Protein AF-A0A1B7NK51-F1 (afdb_monomer_lite)

Foldseek 3Di:
DDDDDDDDDDDDDDDDDDDDDDDDDDDDDDDDDDDDDDDDDDDDDDDDDDDDDDDDDDDDDDDDDDDDPDCVVVVVVVVVVVVVVVVVVVVVVVVVVVVVVVVVVVVVVVVVVVVVVVVVVVVVVVVVVVVVVVVVVVVVCVVVPNDPDPVNVVVVVVVVVVVVVVVVVVPDPDDDDDDDD

InterPro domains:
  IPR004827 Basic-leucine zipper domain [PF07716] (81-132)
  IPR004827 Basic-leucine zipper domain [PS00036] (86-100)
  IPR004827 Basic-leucine zipper domain [PS50217] (80-143)
  IPR004827 Basic-leucine zipper domain [SM00338] (82-142)
  IPR046347 Basic-leucine zipper domain superfamily [SSF57959] (89-141)

Sequence (181 aa):
MQAPVYPLPRQQQGRPNHNGSPLAAAAGLERLVSPQPVSAVPQSSSSPSPTTPSVSNQGSKRKQDAMSPGNQSIDEAARLAQEEDKRRRNTAASARFRIKKKEREKNMERTVRDVTAKNAALEARINQLEMENRWLKNLITEKNGGAIADGDIAGMFDKYRATTEASQQLKLPNVVPPRAT

Structure (mmCIF, N/CA/C/O backbone):
data_AF-A0A1B7NK51-F1
#
_entry.id   AF-A0A1B7NK51-F1
#
loop_
_atom_site.group_PDB
_atom_site.id
_atom_site.type_symbol
_atom_site.label_atom_id
_atom_site.label_alt_id
_atom_site.label_comp_id
_atom_site.label_asym_id
_atom_site.label_entity_id
_atom_site.label_seq_id
_atom_site.pdbx_PDB_ins_code
_atom_site.Cartn_x
_atom_site.Cartn_y
_atom_site.Cartn_z
_atom_site.occupancy
_atom_site.B_iso_or_equiv
_atom_site.auth_seq_id
_atom_site.auth_comp_id
_atom_site.auth_asym_id
_atom_site.auth_atom_id
_atom_site.pdbx_PDB_model_num
ATOM 1 N N . MET A 1 1 ? 23.938 23.403 29.506 1.00 48.50 1 MET A N 1
ATOM 2 C CA . MET A 1 1 ? 23.575 22.656 28.282 1.00 48.50 1 MET A CA 1
ATOM 3 C C . MET A 1 1 ? 24.781 21.806 27.908 1.00 48.50 1 MET A C 1
ATOM 5 O O . MET A 1 1 ? 25.754 22.352 27.410 1.00 48.50 1 MET A O 1
ATOM 9 N N . GLN A 1 2 ? 24.790 20.528 28.288 1.00 43.81 2 GLN A N 1
ATOM 10 C CA . GLN A 1 2 ? 25.937 19.625 28.128 1.00 43.81 2 GLN A CA 1
ATOM 11 C C . GLN A 1 2 ? 25.572 18.597 27.048 1.00 43.81 2 GLN A C 1
ATOM 13 O O . GLN A 1 2 ? 24.524 17.963 27.147 1.00 43.81 2 GLN A O 1
ATOM 18 N N . ALA A 1 3 ? 26.369 18.511 25.982 1.00 55.25 3 ALA A N 1
ATOM 19 C CA . ALA A 1 3 ? 26.111 17.624 24.848 1.00 55.25 3 ALA A CA 1
ATOM 20 C C . ALA A 1 3 ? 26.559 16.181 25.162 1.00 55.25 3 ALA A C 1
ATOM 22 O O . ALA A 1 3 ? 27.585 16.007 25.824 1.00 55.25 3 ALA A O 1
ATOM 23 N N . PRO A 1 4 ? 25.839 15.146 24.691 1.00 62.06 4 PRO A N 1
ATOM 24 C CA . PRO A 1 4 ? 26.226 13.764 24.935 1.00 62.06 4 PRO A CA 1
ATOM 25 C C . PRO A 1 4 ? 27.416 13.362 24.052 1.00 62.06 4 PRO A C 1
ATOM 27 O O . PRO A 1 4 ? 27.390 13.503 22.829 1.00 62.06 4 PRO A O 1
ATOM 30 N N . VAL A 1 5 ? 28.458 12.839 24.697 1.00 71.12 5 VAL A N 1
ATOM 31 C CA . VAL A 1 5 ? 29.631 12.229 24.061 1.00 71.12 5 VAL A CA 1
ATOM 32 C C . VAL A 1 5 ? 29.278 10.791 23.679 1.00 71.12 5 VAL A C 1
ATOM 34 O O . VAL A 1 5 ? 28.967 9.981 24.550 1.00 71.12 5 VAL A O 1
ATOM 37 N N . TYR A 1 6 ? 29.332 10.464 22.388 1.00 69.56 6 TYR A N 1
ATOM 38 C CA . TYR A 1 6 ? 29.174 9.088 21.908 1.00 69.56 6 TYR A CA 1
ATOM 39 C C . TYR A 1 6 ? 30.538 8.387 21.801 1.00 69.56 6 TYR A C 1
ATOM 41 O O . TYR A 1 6 ? 31.480 8.976 21.264 1.00 69.56 6 TYR A O 1
ATOM 49 N N . PRO A 1 7 ? 30.669 7.133 22.272 1.00 77.12 7 PRO A N 1
ATOM 50 C CA . PRO A 1 7 ? 31.911 6.384 22.154 1.00 77.12 7 PRO A CA 1
ATOM 51 C C . PRO A 1 7 ? 32.084 5.829 20.732 1.00 77.12 7 PRO A C 1
ATOM 53 O O . PRO A 1 7 ? 31.156 5.283 20.135 1.00 77.12 7 PRO A O 1
ATOM 56 N N . LEU A 1 8 ? 33.298 5.960 20.193 1.00 68.81 8 LEU A N 1
ATOM 57 C CA . LEU A 1 8 ? 33.696 5.412 18.894 1.00 68.81 8 LEU A CA 1
ATOM 58 C C . LEU A 1 8 ? 33.830 3.876 18.958 1.00 68.81 8 LEU A C 1
ATOM 60 O O . LEU A 1 8 ? 34.379 3.354 19.933 1.00 68.81 8 LEU A O 1
ATOM 64 N N . PRO A 1 9 ? 33.403 3.130 17.921 1.00 60.12 9 PRO A N 1
ATOM 65 C CA . PRO A 1 9 ? 33.581 1.687 17.880 1.00 60.12 9 PRO A CA 1
ATOM 66 C C . PRO A 1 9 ? 35.052 1.317 17.639 1.00 60.12 9 PRO A C 1
ATOM 68 O O . PRO A 1 9 ? 35.716 1.797 16.720 1.00 60.12 9 PRO A O 1
ATOM 71 N N . ARG A 1 10 ? 35.550 0.425 18.496 1.00 64.50 10 ARG A N 1
ATOM 72 C CA . ARG A 1 10 ? 36.899 -0.152 18.479 1.00 64.50 10 ARG A CA 1
ATOM 73 C C . ARG A 1 10 ? 37.073 -1.033 17.230 1.00 64.50 10 ARG A C 1
ATOM 75 O O . ARG A 1 10 ? 36.352 -2.018 17.080 1.00 64.50 10 ARG A O 1
ATOM 82 N N . GLN A 1 11 ? 38.034 -0.722 16.356 1.00 57.25 11 GLN A N 1
ATOM 83 C CA . GLN A 1 11 ? 38.420 -1.630 15.267 1.00 57.25 11 GLN A CA 1
ATOM 84 C C . GLN A 1 11 ? 39.065 -2.900 15.846 1.00 57.25 11 GLN A C 1
ATOM 86 O O . GLN A 1 11 ? 40.052 -2.827 16.580 1.00 57.25 11 GLN A O 1
ATOM 91 N N . GLN A 1 12 ? 38.503 -4.066 15.521 1.00 55.91 12 GLN A N 1
ATOM 92 C CA . GLN A 1 12 ? 39.122 -5.366 15.785 1.00 55.91 12 GLN A CA 1
ATOM 93 C C . GLN A 1 12 ? 40.265 -5.606 14.792 1.00 55.91 12 GLN A C 1
ATOM 95 O O . GLN A 1 12 ? 40.071 -5.541 13.580 1.00 55.91 12 GLN A O 1
ATOM 100 N N . GLN A 1 13 ? 41.450 -5.898 15.327 1.00 56.81 13 GLN A N 1
ATOM 101 C CA . GLN A 1 13 ? 42.622 -6.340 14.574 1.00 56.81 13 GLN A CA 1
ATOM 102 C C . GLN A 1 13 ? 42.356 -7.702 13.911 1.00 56.81 13 GLN A C 1
ATOM 104 O O . GLN A 1 13 ? 41.782 -8.604 14.524 1.00 56.81 13 GLN A O 1
ATOM 109 N N . GLY A 1 14 ? 42.763 -7.824 12.646 1.00 45.97 14 GLY A N 1
ATOM 110 C CA . GLY A 1 14 ? 42.537 -8.996 11.802 1.00 45.97 14 GLY A CA 1
ATOM 111 C C . GLY A 1 14 ? 43.219 -10.268 12.313 1.00 45.97 14 GLY A C 1
ATOM 112 O O . GLY A 1 14 ? 44.342 -10.241 12.811 1.00 45.97 14 GLY A O 1
ATOM 113 N N . ARG A 1 15 ? 42.526 -11.401 12.158 1.00 41.78 15 ARG A N 1
ATOM 114 C CA . ARG A 1 15 ? 43.065 -12.752 12.375 1.00 41.78 15 ARG A CA 1
ATOM 115 C C . ARG A 1 15 ? 43.750 -13.275 11.100 1.00 41.78 15 ARG A C 1
ATOM 117 O O . ARG A 1 15 ? 43.293 -12.942 10.006 1.00 41.78 15 ARG A O 1
ATOM 124 N N . PRO A 1 16 ? 44.794 -14.118 11.207 1.00 54.44 16 PRO A N 1
ATOM 125 C CA . PRO A 1 16 ? 45.479 -14.676 10.047 1.00 54.44 16 PRO A CA 1
ATOM 126 C C . PRO A 1 16 ? 44.655 -15.784 9.373 1.00 54.44 16 PRO A C 1
ATOM 128 O O . PRO A 1 16 ? 44.129 -16.693 10.021 1.00 54.44 16 PRO A O 1
ATOM 131 N N . ASN A 1 17 ? 44.572 -15.685 8.047 1.00 52.72 17 ASN A N 1
ATOM 132 C CA . ASN A 1 17 ? 43.862 -16.582 7.143 1.00 52.72 17 ASN A CA 1
ATOM 133 C C . ASN A 1 17 ? 44.602 -17.926 7.020 1.00 52.72 17 ASN A C 1
ATOM 135 O O . ASN A 1 17 ? 45.741 -17.960 6.560 1.00 52.72 17 ASN A O 1
ATOM 139 N N . HIS A 1 18 ? 43.967 -19.025 7.419 1.00 54.03 18 HIS A N 1
ATOM 140 C CA . HIS A 1 18 ? 44.466 -20.385 7.219 1.00 54.03 18 HIS A CA 1
ATOM 141 C C . HIS A 1 18 ? 43.595 -21.041 6.153 1.00 54.03 18 HIS A C 1
ATOM 143 O O . HIS A 1 18 ? 42.439 -21.389 6.380 1.00 54.03 18 HIS A O 1
ATOM 149 N N . ASN A 1 19 ? 44.166 -21.135 4.956 1.00 49.09 19 ASN A N 1
ATOM 150 C CA . ASN A 1 19 ? 43.550 -21.748 3.795 1.00 49.09 19 ASN A CA 1
ATOM 151 C C . ASN A 1 19 ? 43.854 -23.254 3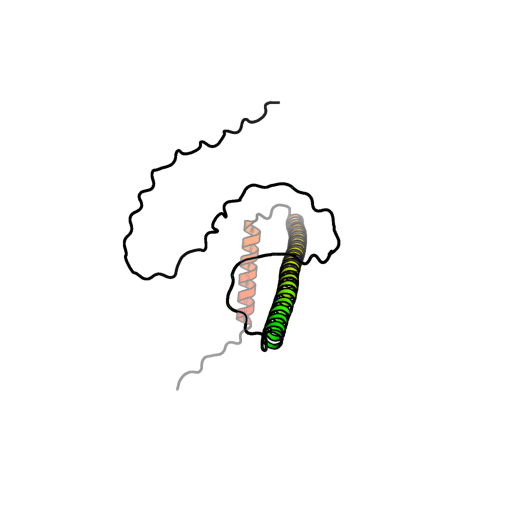.827 1.00 49.09 19 ASN A C 1
ATOM 153 O O . ASN A 1 19 ? 45.011 -23.650 3.702 1.00 49.09 19 ASN A O 1
ATOM 157 N N . GLY A 1 20 ? 42.828 -24.082 4.003 1.00 40.19 20 GLY A N 1
ATOM 158 C CA . GLY A 1 20 ? 42.933 -25.539 3.953 1.00 40.19 20 GLY A CA 1
ATOM 159 C C . GLY A 1 20 ? 41.552 -26.171 3.798 1.00 40.19 20 GLY A C 1
ATOM 160 O O . GLY A 1 20 ? 40.781 -26.220 4.747 1.00 40.19 20 GLY A O 1
ATOM 161 N N . SER A 1 21 ? 41.227 -26.622 2.586 1.00 43.44 21 SER A N 1
ATOM 162 C CA . SER A 1 21 ? 40.129 -27.575 2.331 1.00 43.44 21 SER A CA 1
ATOM 163 C C . SER A 1 21 ? 40.604 -28.993 2.710 1.00 43.44 21 SER A C 1
ATOM 165 O O . SER A 1 21 ? 41.817 -29.213 2.645 1.00 43.44 21 SER A O 1
ATOM 167 N N . PRO A 1 22 ? 39.730 -29.964 3.074 1.00 54.06 22 PRO A N 1
ATOM 168 C CA . PRO A 1 22 ? 38.911 -30.660 2.067 1.00 54.06 22 PRO A CA 1
ATOM 169 C C . PRO A 1 22 ? 37.528 -31.204 2.517 1.00 54.06 22 PRO A C 1
ATOM 171 O O . PRO A 1 22 ? 37.290 -31.536 3.670 1.00 54.06 22 PRO A O 1
ATOM 174 N N . LEU A 1 23 ? 36.641 -31.321 1.520 1.00 46.75 23 LEU A N 1
ATOM 175 C CA . LEU A 1 23 ? 35.696 -32.416 1.237 1.00 46.75 23 LEU A CA 1
ATOM 176 C C . LEU A 1 23 ? 34.926 -33.097 2.397 1.00 46.75 23 LEU A C 1
ATOM 178 O O . LEU A 1 23 ? 35.462 -33.963 3.080 1.00 46.75 23 LEU A O 1
ATOM 182 N N . ALA A 1 24 ? 33.608 -32.866 2.463 1.00 39.16 24 ALA A N 1
ATOM 183 C CA . ALA A 1 24 ? 32.631 -33.869 2.907 1.00 39.16 24 ALA A CA 1
ATOM 184 C C . ALA A 1 24 ? 31.228 -33.554 2.361 1.00 39.16 24 ALA A C 1
ATOM 186 O O . ALA A 1 24 ? 30.742 -32.427 2.437 1.00 39.16 24 ALA A O 1
ATOM 187 N N . ALA A 1 25 ? 30.600 -34.578 1.791 1.00 41.94 25 ALA A N 1
ATOM 188 C CA . ALA A 1 25 ? 29.228 -34.596 1.315 1.00 41.94 25 ALA A CA 1
ATOM 189 C C . ALA A 1 25 ? 28.247 -34.803 2.480 1.00 41.94 25 ALA A C 1
ATOM 191 O O . ALA A 1 25 ? 28.517 -35.649 3.325 1.00 41.94 25 ALA A O 1
ATOM 192 N N . ALA A 1 26 ? 27.108 -34.100 2.487 1.00 40.50 26 ALA A N 1
ATOM 193 C CA . ALA A 1 26 ? 25.813 -34.590 2.984 1.00 40.50 26 ALA A CA 1
ATOM 194 C C . ALA A 1 26 ? 24.710 -33.518 2.866 1.00 40.50 26 ALA A C 1
ATOM 196 O O . ALA A 1 26 ? 24.941 -32.333 3.076 1.00 40.50 26 ALA A O 1
ATOM 197 N N . ALA A 1 27 ? 23.521 -34.011 2.516 1.00 43.91 27 ALA A N 1
ATOM 198 C CA . ALA A 1 27 ? 22.162 -33.473 2.602 1.00 43.91 27 ALA A CA 1
ATOM 199 C C . ALA A 1 27 ? 21.884 -32.180 3.407 1.00 43.91 27 ALA A C 1
ATOM 201 O O . ALA A 1 27 ? 22.338 -32.020 4.535 1.00 43.91 27 ALA A O 1
ATOM 202 N N . GLY A 1 28 ? 20.966 -31.354 2.881 1.00 38.41 28 GLY A N 1
ATOM 203 C CA . GLY A 1 28 ? 20.204 -30.378 3.675 1.00 38.41 28 GLY A CA 1
ATOM 204 C C . GLY A 1 28 ? 19.841 -29.096 2.924 1.00 38.41 28 GLY A C 1
ATOM 205 O O . GLY A 1 28 ? 20.583 -28.120 2.965 1.00 38.41 28 GLY A O 1
ATOM 206 N N . LEU A 1 29 ? 18.684 -29.079 2.254 1.00 53.56 29 LEU A N 1
ATOM 207 C CA . LEU A 1 29 ? 18.049 -27.861 1.739 1.00 53.56 29 LEU A CA 1
ATOM 208 C C . LEU A 1 29 ? 17.402 -27.097 2.901 1.00 53.56 29 LEU A C 1
ATOM 210 O O . LEU A 1 29 ? 16.222 -27.278 3.134 1.00 53.56 29 LEU A O 1
ATOM 214 N N . GLU A 1 30 ? 18.157 -26.276 3.627 1.00 45.41 30 GLU A N 1
ATOM 215 C CA . GLU A 1 30 ? 17.620 -25.237 4.526 1.00 45.41 30 GLU A CA 1
ATOM 216 C C . GLU A 1 30 ? 18.748 -24.248 4.885 1.00 45.41 30 GLU A C 1
ATOM 218 O O . GLU A 1 30 ? 19.510 -24.497 5.820 1.00 45.41 30 GLU A O 1
ATOM 223 N N . ARG A 1 31 ? 18.885 -23.120 4.160 1.00 45.56 31 ARG A N 1
ATOM 224 C CA . ARG A 1 31 ? 19.351 -21.844 4.753 1.00 45.56 31 ARG A CA 1
ATOM 225 C C . ARG A 1 31 ? 19.307 -20.643 3.802 1.00 45.56 31 ARG A C 1
ATOM 227 O O . ARG A 1 31 ? 20.022 -20.581 2.809 1.00 45.56 31 ARG A O 1
ATOM 234 N N . LEU A 1 32 ? 18.496 -19.666 4.212 1.00 42.09 32 LEU A N 1
ATOM 235 C CA . LEU A 1 32 ? 18.704 -18.211 4.178 1.00 42.09 32 LEU A CA 1
ATOM 236 C C . LEU A 1 32 ? 19.746 -17.656 3.184 1.00 42.09 32 LEU A C 1
ATOM 238 O O . LEU A 1 32 ? 20.953 -17.681 3.428 1.00 42.09 32 LEU A O 1
ATOM 242 N N . VAL A 1 33 ? 19.241 -16.978 2.151 1.00 47.34 33 VAL A N 1
ATOM 243 C CA . VAL A 1 33 ? 19.973 -15.941 1.413 1.00 47.34 33 VAL A CA 1
ATOM 244 C C . VAL A 1 33 ? 20.262 -14.778 2.368 1.00 47.34 33 VAL A C 1
ATOM 246 O O . VAL A 1 33 ? 19.379 -13.991 2.700 1.00 47.34 33 VAL A O 1
ATOM 249 N N . SER A 1 34 ? 21.510 -14.686 2.822 1.00 49.47 34 SER A N 1
ATOM 250 C CA . SER A 1 34 ? 22.072 -13.485 3.444 1.00 49.47 34 SER A CA 1
ATOM 251 C C . SER A 1 34 ? 22.631 -12.571 2.341 1.00 49.47 34 SER A C 1
ATOM 253 O O . SER A 1 34 ? 23.314 -13.078 1.443 1.00 49.47 34 SER A O 1
ATOM 255 N N . PRO A 1 35 ? 22.356 -11.253 2.344 1.00 46.09 35 PRO A N 1
ATOM 256 C CA . PRO A 1 35 ? 22.878 -10.347 1.329 1.00 46.09 35 PRO A CA 1
ATOM 257 C C . PRO A 1 35 ? 24.390 -10.159 1.513 1.00 46.09 35 PRO A C 1
ATOM 259 O O . PRO A 1 35 ? 24.859 -9.680 2.543 1.00 46.09 35 PRO A O 1
ATOM 262 N N . GLN A 1 36 ? 25.159 -10.536 0.495 1.00 50.66 36 GLN A N 1
ATOM 263 C CA . GLN A 1 36 ? 26.588 -10.235 0.386 1.00 50.66 36 GLN A CA 1
ATOM 264 C C . GLN A 1 36 ? 26.794 -8.708 0.287 1.00 50.66 36 GLN A C 1
ATOM 266 O O . GLN A 1 36 ? 26.140 -8.075 -0.549 1.00 50.66 36 GLN A O 1
ATOM 271 N N . PRO A 1 37 ? 27.698 -8.090 1.072 1.00 49.69 37 PRO A N 1
ATOM 272 C CA . PRO A 1 37 ? 28.098 -6.708 0.845 1.00 49.69 37 PRO A CA 1
ATOM 273 C C . PRO A 1 37 ? 29.005 -6.641 -0.391 1.00 49.69 37 PRO A C 1
ATOM 275 O O . PRO A 1 37 ? 30.127 -7.142 -0.388 1.00 49.69 37 PRO A O 1
ATOM 278 N N . VAL A 1 38 ? 28.521 -6.015 -1.464 1.00 50.88 38 VAL A N 1
ATOM 279 C CA . VAL A 1 38 ? 29.365 -5.640 -2.604 1.00 50.88 38 VAL A CA 1
ATOM 280 C C . VAL A 1 38 ? 30.365 -4.576 -2.148 1.00 50.88 38 VAL A C 1
ATOM 282 O O . VAL A 1 38 ? 29.980 -3.499 -1.696 1.00 50.88 38 VAL A O 1
ATOM 285 N N . SER A 1 39 ? 31.662 -4.876 -2.231 1.00 49.00 39 SER A N 1
ATOM 286 C CA . SER A 1 39 ? 32.715 -3.887 -2.006 1.00 49.00 39 SER A CA 1
ATOM 287 C C . SER A 1 39 ? 32.608 -2.777 -3.054 1.00 49.00 39 SER A C 1
ATOM 289 O O . SER A 1 39 ? 32.712 -3.021 -4.255 1.00 49.00 39 SER A O 1
ATOM 291 N N . ALA A 1 40 ? 32.376 -1.555 -2.580 1.00 44.97 40 ALA A N 1
ATOM 292 C CA . ALA A 1 40 ? 32.376 -0.346 -3.385 1.00 44.97 40 ALA A CA 1
ATOM 293 C C . ALA A 1 40 ? 33.800 -0.019 -3.870 1.00 44.97 40 ALA A C 1
ATOM 295 O O . ALA A 1 40 ? 34.731 0.106 -3.077 1.00 44.97 40 ALA A O 1
ATOM 296 N N . VAL A 1 41 ? 33.946 0.133 -5.184 1.00 58.25 41 VAL A N 1
ATOM 297 C CA . VAL A 1 41 ? 35.090 0.760 -5.872 1.00 58.25 41 VAL A CA 1
ATOM 298 C C . VAL A 1 41 ? 34.970 2.291 -5.699 1.00 58.25 41 VAL A C 1
ATOM 300 O O . VAL A 1 41 ? 33.839 2.785 -5.623 1.00 58.25 41 VAL A O 1
ATOM 303 N N . PRO A 1 42 ? 36.069 3.067 -5.597 1.00 53.53 42 PRO A N 1
ATOM 304 C CA . PRO A 1 42 ? 35.997 4.458 -5.171 1.00 53.53 42 PRO A CA 1
ATOM 305 C C . PRO A 1 42 ? 35.389 5.349 -6.257 1.00 53.53 42 PRO A C 1
ATOM 307 O O . PRO A 1 42 ? 35.636 5.193 -7.454 1.00 53.53 42 PRO A O 1
ATOM 310 N N . GLN A 1 43 ? 34.582 6.301 -5.797 1.00 42.12 43 GLN A N 1
ATOM 311 C CA . GLN A 1 43 ? 33.929 7.328 -6.594 1.00 42.12 43 GLN A CA 1
ATOM 312 C C . GLN A 1 43 ? 34.976 8.255 -7.227 1.00 42.12 43 GLN A C 1
ATOM 314 O O . GLN A 1 43 ? 35.726 8.925 -6.522 1.00 42.12 43 GLN A O 1
ATOM 319 N N . SER A 1 44 ? 34.981 8.343 -8.557 1.00 49.62 44 SER A N 1
ATOM 320 C CA . SER A 1 44 ? 35.431 9.542 -9.263 1.00 49.62 44 SER A CA 1
ATOM 321 C C . SER A 1 44 ? 34.185 10.329 -9.661 1.00 49.62 44 SER A C 1
ATOM 323 O O . SER A 1 44 ? 33.318 9.855 -10.394 1.00 49.62 44 SER A O 1
ATOM 325 N N . SER A 1 45 ? 34.052 11.523 -9.097 1.00 53.00 45 SER A N 1
ATOM 326 C CA . SER A 1 45 ? 32.991 12.473 -9.404 1.00 53.00 45 SER A CA 1
ATOM 327 C C . SER A 1 45 ? 33.221 13.089 -10.784 1.00 53.00 45 SER A C 1
ATOM 329 O O . SER A 1 45 ? 34.190 13.821 -10.978 1.00 53.00 45 SER A O 1
ATOM 331 N N . SER A 1 46 ? 32.306 12.859 -11.722 1.00 53.91 46 SER A N 1
ATOM 332 C CA . SER A 1 46 ? 32.111 13.763 -12.857 1.00 53.91 46 SER A CA 1
ATOM 333 C C . SER A 1 46 ? 30.617 13.894 -13.161 1.00 53.91 46 SER A C 1
ATOM 335 O O . SER A 1 46 ? 29.897 12.908 -13.307 1.00 53.91 46 SER A O 1
ATOM 337 N N . SER A 1 47 ? 30.146 15.139 -13.152 1.00 54.22 47 SER A N 1
ATOM 338 C CA . SER A 1 47 ? 28.769 15.550 -13.433 1.00 54.22 47 SER A CA 1
ATOM 339 C C . SER A 1 47 ? 28.368 15.229 -14.880 1.00 54.22 47 SER A C 1
ATOM 341 O O . SER A 1 47 ? 29.193 15.418 -15.774 1.00 54.22 47 SER A O 1
ATOM 343 N N . PRO A 1 48 ? 27.115 14.827 -15.170 1.00 54.06 48 PRO A N 1
ATOM 344 C CA . PRO A 1 48 ? 26.664 14.682 -16.547 1.00 54.06 48 PRO A CA 1
ATOM 345 C C . PRO A 1 48 ? 26.061 15.994 -17.070 1.00 54.06 48 PRO A C 1
ATOM 347 O O . PRO A 1 48 ? 25.000 16.429 -16.627 1.00 54.06 48 PRO A O 1
ATOM 350 N N . SER A 1 49 ? 26.714 16.588 -18.066 1.00 52.66 49 SER A N 1
ATOM 351 C CA . SER A 1 49 ? 26.069 17.501 -19.019 1.00 52.66 49 SER A CA 1
ATOM 352 C C . SER A 1 49 ? 25.410 16.674 -20.135 1.00 52.66 49 SER A C 1
ATOM 354 O O . SER A 1 49 ? 25.965 15.640 -20.517 1.00 52.66 49 SER A O 1
ATOM 356 N N . PRO A 1 50 ? 24.254 17.077 -20.696 1.00 56.72 50 PRO A N 1
ATOM 357 C CA . PRO A 1 50 ? 23.618 16.333 -21.775 1.00 56.72 50 PRO A CA 1
ATOM 358 C C . PRO A 1 50 ? 24.307 16.658 -23.104 1.00 56.72 50 PRO A C 1
ATOM 360 O O . PRO A 1 50 ? 24.230 17.786 -23.588 1.00 56.72 50 PRO A O 1
ATOM 363 N N . THR A 1 51 ? 24.960 15.674 -23.720 1.00 48.09 51 THR A N 1
ATOM 364 C CA . THR A 1 51 ? 25.454 15.786 -25.096 1.00 48.09 51 THR A CA 1
ATOM 365 C C . THR A 1 51 ? 24.779 14.761 -26.005 1.00 48.09 51 THR A C 1
ATOM 367 O O . THR A 1 51 ? 24.633 13.578 -25.704 1.00 48.09 51 THR A O 1
ATOM 370 N N . THR A 1 52 ? 24.309 15.295 -27.126 1.00 56.12 52 THR A N 1
ATOM 371 C CA . THR A 1 52 ? 23.723 14.660 -28.309 1.00 56.12 52 THR A CA 1
ATOM 372 C C . THR A 1 52 ? 24.561 13.493 -28.844 1.00 56.12 52 THR A C 1
ATOM 374 O O . THR A 1 52 ? 25.788 13.540 -28.729 1.00 56.12 52 THR A O 1
ATOM 377 N N . PRO A 1 53 ? 23.969 12.487 -29.517 1.00 52.03 53 PRO A N 1
ATOM 378 C CA . PRO A 1 53 ? 24.751 11.404 -30.095 1.00 52.03 53 PRO A CA 1
ATOM 379 C C . PRO A 1 53 ? 25.479 11.893 -31.355 1.00 52.03 53 PRO A C 1
ATOM 381 O O . PRO A 1 53 ? 24.896 11.972 -32.433 1.00 52.03 53 PRO A O 1
ATOM 384 N N . SER A 1 54 ? 26.766 12.212 -31.211 1.00 46.72 54 SER A N 1
ATOM 385 C CA . SER A 1 54 ? 27.696 12.327 -32.333 1.00 46.72 54 SER A CA 1
ATOM 386 C C . SER A 1 54 ? 28.213 10.932 -32.682 1.00 46.72 54 SER A C 1
ATOM 388 O O . SER A 1 54 ? 28.814 10.243 -31.853 1.00 46.72 54 SER A O 1
ATOM 390 N N . VAL A 1 55 ? 27.929 10.502 -33.910 1.00 56.16 55 VAL A N 1
ATOM 391 C CA . VAL A 1 55 ? 28.445 9.272 -34.512 1.00 56.16 55 VAL A CA 1
ATOM 392 C C . VAL A 1 55 ? 29.963 9.396 -34.615 1.00 56.16 55 VAL A C 1
ATOM 394 O O . VAL A 1 55 ? 30.471 10.200 -35.389 1.00 56.16 55 VAL A O 1
ATOM 397 N N . SER A 1 56 ? 30.696 8.591 -33.849 1.00 46.00 56 SER A N 1
ATOM 398 C CA . SER A 1 56 ? 32.141 8.438 -34.017 1.00 46.00 56 SER A CA 1
ATOM 399 C C . SER A 1 56 ? 32.479 6.972 -34.264 1.00 46.00 56 SER A C 1
ATOM 401 O O . SER A 1 56 ? 32.610 6.155 -33.356 1.00 46.00 56 SER A O 1
ATOM 403 N N . ASN A 1 57 ? 32.632 6.654 -35.550 1.00 54.00 57 ASN A N 1
ATOM 404 C CA . ASN A 1 57 ? 33.546 5.609 -35.984 1.00 54.00 57 ASN A CA 1
ATOM 405 C C . ASN A 1 57 ? 34.933 5.935 -35.418 1.00 54.00 57 ASN A C 1
ATOM 407 O O . ASN A 1 57 ? 35.450 7.016 -35.708 1.00 54.00 57 ASN A O 1
ATOM 411 N N . GLN A 1 58 ? 35.526 5.005 -34.661 1.00 52.97 58 GLN A N 1
ATOM 412 C CA . GLN A 1 58 ? 36.921 4.555 -34.795 1.00 52.97 58 GLN A CA 1
ATOM 413 C C . GLN A 1 58 ? 37.365 3.717 -33.586 1.00 52.97 58 GLN A C 1
ATOM 415 O O . GLN A 1 58 ? 37.369 4.176 -32.449 1.00 52.97 58 GLN A O 1
ATOM 420 N N . GLY A 1 59 ? 37.831 2.499 -33.864 1.00 44.28 59 GLY A N 1
ATOM 421 C CA . GLY A 1 59 ? 38.594 1.661 -32.942 1.00 44.28 59 GLY A CA 1
ATOM 422 C C . GLY A 1 59 ? 39.466 0.698 -33.747 1.00 44.28 59 GLY A C 1
ATOM 423 O O . GLY A 1 59 ? 38.962 -0.219 -34.384 1.00 44.28 59 GLY A O 1
ATOM 424 N N . SER A 1 60 ? 40.772 0.957 -33.779 1.00 49.81 60 SER A N 1
ATOM 425 C CA . SER A 1 60 ? 41.766 0.275 -34.616 1.00 49.81 60 SER A CA 1
ATOM 426 C C . SER A 1 60 ? 42.488 -0.885 -33.902 1.00 49.81 60 SER A C 1
ATOM 428 O O . SER A 1 60 ? 42.932 -0.722 -32.772 1.00 49.81 60 SER A O 1
ATOM 430 N N . LYS A 1 61 ? 42.752 -1.957 -34.678 1.00 52.06 61 LYS A N 1
ATOM 431 C CA . LYS A 1 61 ? 43.910 -2.897 -34.671 1.00 52.06 61 LYS A CA 1
ATOM 432 C C . LYS A 1 61 ? 44.016 -4.017 -33.607 1.00 52.06 61 LYS A C 1
ATOM 434 O O . LYS A 1 61 ? 44.464 -3.772 -32.494 1.00 52.06 61 LYS A O 1
ATOM 439 N N . ARG A 1 62 ? 43.898 -5.285 -34.061 1.00 51.78 62 ARG A N 1
ATOM 440 C CA . ARG A 1 62 ? 45.037 -6.236 -34.242 1.00 51.78 62 ARG A CA 1
ATOM 441 C C . ARG A 1 62 ? 44.617 -7.615 -34.802 1.00 51.78 62 ARG A C 1
ATOM 443 O O . ARG A 1 62 ? 43.930 -8.364 -34.122 1.00 51.78 62 ARG A O 1
ATOM 450 N N . LYS A 1 63 ? 45.175 -7.956 -35.975 1.00 44.09 63 LYS A N 1
ATOM 451 C CA . LYS A 1 63 ? 45.953 -9.173 -36.329 1.00 44.09 63 LYS A CA 1
ATOM 452 C C . LYS A 1 63 ? 45.611 -9.678 -37.741 1.00 44.09 63 LYS A C 1
ATOM 454 O O . LYS A 1 63 ? 44.457 -9.934 -38.056 1.00 44.09 63 LYS A O 1
ATOM 459 N N . GLN A 1 64 ? 46.661 -9.732 -38.564 1.00 60.12 64 GLN A N 1
ATOM 460 C CA . GLN A 1 64 ? 46.731 -10.313 -39.906 1.00 60.12 64 GLN A CA 1
ATOM 461 C C . GLN A 1 64 ? 46.140 -11.722 -39.944 1.00 60.12 64 GLN A C 1
ATOM 463 O O . GLN A 1 64 ? 46.468 -12.503 -39.057 1.00 60.12 64 GLN A O 1
ATOM 468 N N . ASP A 1 65 ? 45.407 -12.036 -41.014 1.00 47.94 65 ASP A N 1
ATOM 469 C CA . ASP A 1 65 ? 45.652 -13.239 -41.815 1.00 47.94 65 ASP A CA 1
ATOM 470 C C . ASP A 1 65 ? 45.153 -13.044 -43.265 1.00 47.94 65 ASP A C 1
ATOM 472 O O . ASP A 1 65 ? 44.083 -12.492 -43.507 1.00 47.94 65 ASP A O 1
ATOM 476 N N . ALA A 1 66 ? 46.036 -13.423 -44.194 1.00 48.84 66 ALA A N 1
ATOM 477 C CA . ALA A 1 66 ? 45.914 -13.713 -45.629 1.00 48.84 66 ALA A CA 1
ATOM 478 C C . ALA A 1 66 ? 44.807 -13.052 -46.489 1.00 48.84 66 ALA A C 1
ATOM 480 O O . ALA A 1 66 ? 43.618 -13.349 -46.399 1.00 48.84 66 ALA A O 1
ATOM 481 N N . MET A 1 67 ? 45.252 -12.256 -47.466 1.00 48.25 67 MET A N 1
ATOM 482 C CA . MET A 1 67 ? 44.447 -11.759 -48.584 1.00 48.25 67 MET A CA 1
ATOM 483 C C . MET A 1 67 ? 44.180 -12.870 -49.612 1.00 48.25 67 MET A C 1
ATOM 485 O O . MET A 1 67 ? 45.106 -13.331 -50.273 1.00 48.25 67 MET A O 1
ATOM 489 N N . SER A 1 68 ? 42.907 -13.233 -49.793 1.00 49.41 68 SER A N 1
ATOM 490 C CA . SER A 1 68 ? 42.379 -13.775 -51.052 1.00 49.41 68 SER A CA 1
ATOM 491 C C . SER A 1 68 ? 41.381 -12.751 -51.621 1.00 49.41 68 SER A C 1
ATOM 493 O O . SER A 1 68 ? 40.348 -12.499 -50.985 1.00 49.41 68 SER A O 1
ATOM 495 N N . PRO A 1 69 ? 41.690 -12.076 -52.746 1.00 52.78 69 PRO A N 1
ATOM 496 C CA . PRO A 1 69 ? 40.872 -10.995 -53.280 1.00 52.78 69 PRO A CA 1
ATOM 497 C C . PRO A 1 69 ? 39.761 -11.585 -54.157 1.00 52.78 69 PRO A C 1
ATOM 499 O O . PRO A 1 69 ? 39.949 -11.825 -55.344 1.00 52.78 69 PRO A O 1
ATOM 502 N N . GLY A 1 70 ? 38.598 -11.856 -53.567 1.00 54.09 70 GLY A N 1
ATOM 503 C CA . GLY A 1 70 ? 37.432 -12.297 -54.342 1.00 54.09 70 GLY A CA 1
ATOM 504 C C . GLY A 1 70 ? 36.160 -12.553 -53.538 1.00 54.09 70 GLY A C 1
ATOM 505 O O . GLY A 1 70 ? 35.075 -12.358 -54.069 1.00 54.09 70 GLY A O 1
ATOM 506 N N . ASN A 1 71 ? 36.272 -12.913 -52.253 1.00 54.03 71 ASN A N 1
ATOM 507 C CA . ASN A 1 71 ? 35.116 -13.357 -51.452 1.00 54.03 71 ASN A CA 1
ATOM 508 C C . ASN A 1 71 ? 34.773 -12.464 -50.240 1.00 54.03 71 ASN A C 1
ATOM 510 O O . ASN A 1 71 ? 33.795 -12.714 -49.544 1.00 54.03 71 ASN A O 1
ATOM 514 N N . GLN A 1 72 ? 35.547 -11.402 -49.987 1.00 59.72 72 GLN A N 1
ATOM 515 C CA . GLN A 1 72 ? 35.446 -10.618 -48.744 1.00 59.72 72 GLN A CA 1
ATOM 516 C C . GLN A 1 72 ? 34.156 -9.793 -48.616 1.00 59.72 72 GLN A C 1
ATOM 518 O O . GLN A 1 72 ? 33.702 -9.542 -47.506 1.00 59.72 72 GLN A O 1
ATOM 523 N N . SER A 1 73 ? 33.531 -9.414 -49.733 1.00 63.06 73 SER A N 1
ATOM 524 C CA . SER A 1 73 ? 32.325 -8.575 -49.721 1.00 63.06 73 SER A CA 1
ATOM 525 C C . SER A 1 73 ? 31.094 -9.298 -49.157 1.00 63.06 73 SER A C 1
ATOM 527 O O . SER A 1 73 ? 30.292 -8.688 -48.451 1.00 63.06 73 SER A O 1
ATOM 529 N N . ILE A 1 74 ? 30.957 -10.603 -49.420 1.00 69.62 74 ILE A N 1
ATOM 530 C CA . ILE A 1 74 ? 29.831 -11.408 -48.920 1.00 69.62 74 ILE A CA 1
ATOM 531 C C . ILE A 1 74 ? 30.011 -11.689 -47.421 1.00 69.62 74 ILE A C 1
ATOM 533 O O . ILE A 1 74 ? 29.059 -11.565 -46.650 1.00 69.62 74 ILE A O 1
ATOM 537 N N . ASP A 1 75 ? 31.241 -11.986 -46.996 1.00 78.06 75 ASP A N 1
ATOM 538 C CA . ASP A 1 75 ? 31.577 -12.210 -45.585 1.00 78.06 75 ASP A CA 1
ATOM 539 C C . ASP A 1 75 ? 31.430 -10.932 -44.742 1.00 78.06 75 ASP A C 1
ATOM 541 O O . ASP A 1 75 ? 30.988 -10.980 -43.590 1.00 78.06 75 ASP A O 1
ATOM 545 N N . GLU A 1 76 ? 31.741 -9.768 -45.314 1.00 79.81 76 GLU A N 1
ATOM 546 C CA . GLU A 1 76 ? 31.532 -8.468 -44.676 1.00 79.81 76 GLU A CA 1
ATOM 547 C C . GLU A 1 76 ? 30.039 -8.131 -44.552 1.00 79.81 76 GLU A C 1
ATOM 549 O O . GLU A 1 76 ? 29.583 -7.752 -43.472 1.00 79.81 76 GLU A O 1
ATOM 554 N N . ALA A 1 77 ? 29.242 -8.367 -45.600 1.00 83.31 77 ALA A N 1
ATOM 555 C CA . ALA A 1 77 ? 27.790 -8.197 -45.548 1.00 83.31 77 ALA A CA 1
ATOM 556 C C . ALA A 1 77 ? 27.130 -9.117 -44.503 1.00 83.31 77 ALA A C 1
ATOM 558 O O . ALA A 1 77 ? 26.253 -8.679 -43.753 1.00 83.31 77 ALA A O 1
ATOM 559 N N . ALA A 1 78 ? 27.580 -10.372 -44.396 1.00 86.50 78 ALA A N 1
ATOM 560 C CA . ALA A 1 78 ? 27.104 -11.312 -43.383 1.00 86.50 78 ALA A CA 1
ATOM 561 C C . ALA A 1 78 ? 27.467 -10.860 -41.957 1.00 86.50 78 ALA A C 1
ATOM 563 O O . ALA A 1 78 ? 26.632 -10.938 -41.049 1.00 86.50 78 ALA A O 1
ATOM 564 N N . ARG A 1 79 ? 28.680 -10.327 -41.756 1.00 85.88 79 ARG A N 1
ATOM 565 C CA . ARG A 1 79 ? 29.099 -9.751 -40.469 1.00 85.88 79 ARG A CA 1
ATOM 566 C C . ARG A 1 79 ? 28.273 -8.529 -40.081 1.00 85.88 79 ARG A C 1
ATOM 568 O O . ARG A 1 79 ? 27.818 -8.458 -38.941 1.00 85.88 79 ARG A O 1
ATOM 575 N N . LEU A 1 80 ? 28.037 -7.611 -41.016 1.00 87.12 80 LEU A N 1
ATOM 576 C CA . LEU A 1 80 ? 27.212 -6.423 -40.785 1.00 87.12 80 LEU A CA 1
ATOM 577 C C . LEU A 1 80 ? 25.761 -6.803 -40.458 1.00 87.12 80 LEU A C 1
ATOM 579 O O . LEU A 1 80 ? 25.171 -6.249 -39.531 1.00 87.12 80 LEU A O 1
ATOM 583 N N . ALA A 1 81 ? 25.201 -7.798 -41.153 1.00 87.31 81 ALA A N 1
ATOM 584 C CA . ALA A 1 81 ? 23.863 -8.309 -40.866 1.00 87.31 81 ALA A CA 1
ATOM 585 C C . ALA A 1 81 ? 23.761 -8.918 -39.453 1.00 87.31 81 ALA A C 1
ATOM 587 O O . ALA A 1 81 ? 22.792 -8.657 -38.735 1.00 87.31 81 ALA A O 1
ATOM 588 N N . GLN A 1 82 ? 24.766 -9.688 -39.018 1.00 90.88 82 GLN A N 1
ATOM 589 C CA . GLN A 1 82 ? 24.817 -10.230 -37.655 1.00 90.88 82 GLN A CA 1
ATOM 590 C C . GLN A 1 82 ? 24.993 -9.144 -36.586 1.00 90.88 82 GLN A C 1
ATOM 592 O O . GLN A 1 82 ? 24.382 -9.220 -35.514 1.00 90.88 82 GLN A O 1
ATOM 597 N N . GLU A 1 83 ? 25.826 -8.138 -36.844 1.00 94.25 83 GLU A N 1
ATOM 598 C CA . GLU A 1 83 ? 26.039 -7.031 -35.912 1.00 94.25 83 GLU A CA 1
ATOM 599 C C . GLU A 1 83 ? 24.769 -6.190 -35.728 1.00 94.25 83 GLU A C 1
ATOM 601 O O . GLU A 1 83 ? 24.393 -5.860 -34.598 1.00 94.25 83 GLU A O 1
ATOM 606 N N . GLU A 1 84 ? 24.060 -5.907 -36.817 1.00 92.31 84 GLU A N 1
ATOM 607 C CA . GLU A 1 84 ? 22.800 -5.171 -36.782 1.00 92.31 84 GLU A CA 1
ATOM 608 C C . GLU A 1 84 ? 21.720 -5.940 -36.003 1.00 92.31 84 GLU A C 1
ATOM 610 O O . GLU A 1 84 ? 21.028 -5.383 -35.147 1.00 92.31 84 GLU A O 1
ATOM 615 N N . ASP A 1 85 ? 21.624 -7.253 -36.199 1.00 94.25 85 ASP A N 1
ATOM 616 C CA . ASP A 1 85 ? 20.727 -8.113 -35.425 1.00 94.25 85 ASP A CA 1
ATOM 617 C C . ASP A 1 85 ? 21.083 -8.119 -33.920 1.00 94.25 85 ASP A C 1
ATOM 619 O O . ASP A 1 85 ? 20.211 -8.022 -33.046 1.00 94.25 85 ASP A O 1
ATOM 623 N N . LYS A 1 86 ? 22.377 -8.108 -33.578 1.00 96.38 86 LYS A N 1
ATOM 624 C CA . LYS A 1 86 ? 22.838 -7.931 -32.192 1.00 96.38 86 LYS A CA 1
ATOM 625 C C . LYS A 1 86 ? 22.427 -6.570 -31.618 1.00 96.38 86 LYS A C 1
ATOM 627 O O . LYS A 1 86 ? 21.963 -6.529 -30.471 1.00 96.38 86 LYS A O 1
ATOM 632 N N . ARG A 1 87 ? 22.539 -5.471 -32.379 1.00 96.62 87 ARG A N 1
ATOM 633 C CA . ARG A 1 87 ? 22.049 -4.146 -31.946 1.00 96.62 87 ARG A CA 1
ATOM 634 C C . ARG A 1 87 ? 20.556 -4.181 -31.667 1.00 96.62 87 ARG A C 1
ATOM 636 O O . ARG A 1 87 ? 20.140 -3.769 -30.585 1.00 96.62 87 ARG A O 1
ATOM 643 N N . ARG A 1 88 ? 19.761 -4.726 -32.590 1.00 97.00 88 ARG A N 1
ATOM 644 C CA . ARG A 1 88 ? 18.301 -4.820 -32.440 1.00 97.00 88 ARG A CA 1
ATOM 645 C C . ARG A 1 88 ? 17.910 -5.583 -31.179 1.00 97.00 88 ARG A C 1
ATOM 647 O O . ARG A 1 88 ? 17.101 -5.083 -30.393 1.00 97.00 88 ARG A O 1
ATOM 654 N N . ARG A 1 89 ? 18.535 -6.740 -30.921 1.00 95.44 89 ARG A N 1
ATOM 655 C CA . ARG A 1 89 ? 18.300 -7.506 -29.684 1.00 95.44 89 ARG A CA 1
ATOM 656 C C . ARG A 1 89 ? 18.685 -6.722 -28.431 1.00 95.44 89 ARG A C 1
ATOM 658 O O . ARG A 1 89 ? 17.928 -6.735 -27.463 1.00 95.44 89 ARG A O 1
ATOM 665 N N . ASN A 1 90 ? 19.815 -6.015 -28.432 1.00 96.12 90 ASN A N 1
ATOM 666 C CA . ASN A 1 90 ? 20.258 -5.237 -27.272 1.00 96.12 90 ASN A CA 1
ATOM 667 C C . ASN A 1 90 ? 19.355 -4.018 -26.988 1.00 96.12 90 ASN A C 1
ATOM 669 O O . ASN A 1 90 ? 19.000 -3.766 -25.831 1.00 96.12 90 ASN A O 1
ATOM 673 N N . THR A 1 91 ? 18.914 -3.305 -28.029 1.00 97.12 91 THR A N 1
ATOM 674 C CA . THR A 1 91 ? 17.952 -2.200 -27.915 1.00 97.12 91 THR A CA 1
ATOM 675 C C . THR A 1 91 ? 16.612 -2.693 -27.373 1.00 97.12 91 THR A C 1
ATOM 677 O O . THR A 1 91 ? 16.086 -2.121 -26.414 1.00 97.12 91 THR A O 1
ATOM 680 N N . ALA A 1 92 ? 16.089 -3.796 -27.916 1.00 95.81 92 ALA A N 1
ATOM 681 C CA . ALA A 1 92 ? 14.850 -4.404 -27.440 1.00 95.81 92 ALA A CA 1
ATOM 682 C C . ALA A 1 92 ? 14.971 -4.901 -25.990 1.00 95.81 92 ALA A C 1
ATOM 684 O O . ALA A 1 92 ? 14.061 -4.687 -25.186 1.00 95.81 92 ALA A O 1
ATOM 685 N N . ALA A 1 93 ? 16.100 -5.519 -25.630 1.00 97.38 93 ALA A N 1
ATOM 686 C CA . ALA A 1 93 ? 16.362 -5.965 -24.266 1.00 97.38 93 ALA A CA 1
ATOM 687 C C . ALA A 1 93 ? 16.338 -4.780 -23.294 1.00 97.38 93 ALA A C 1
ATOM 689 O O . ALA A 1 93 ? 15.599 -4.807 -22.310 1.00 97.38 93 ALA A O 1
ATOM 690 N N . SER A 1 94 ? 17.063 -3.703 -23.605 1.00 96.69 94 SER A N 1
ATOM 691 C CA . SER A 1 94 ? 17.102 -2.493 -22.777 1.00 96.69 94 SER A CA 1
ATOM 692 C C . SER A 1 94 ? 15.721 -1.849 -22.621 1.00 96.69 94 SER A C 1
ATOM 694 O O . SER A 1 94 ? 15.357 -1.437 -21.518 1.00 96.69 94 SER A O 1
ATOM 696 N N . ALA A 1 95 ? 14.915 -1.804 -23.686 1.00 97.31 95 ALA A N 1
ATOM 697 C CA . ALA A 1 95 ? 13.546 -1.295 -23.621 1.00 97.31 95 ALA A CA 1
ATOM 698 C C . ALA A 1 95 ? 12.668 -2.156 -22.698 1.00 97.31 95 ALA A C 1
ATOM 700 O O . ALA A 1 95 ? 11.989 -1.628 -21.817 1.00 97.31 95 ALA A O 1
ATOM 701 N N . ARG A 1 96 ? 12.744 -3.488 -22.828 1.00 97.00 96 ARG A N 1
ATOM 702 C CA . ARG A 1 96 ? 12.017 -4.427 -21.962 1.00 97.00 96 ARG A CA 1
ATOM 703 C C . ARG A 1 96 ? 12.439 -4.312 -20.498 1.00 97.00 96 ARG A C 1
ATOM 705 O O . ARG A 1 96 ? 11.570 -4.275 -19.632 1.00 97.00 96 ARG A O 1
ATOM 712 N N . PHE A 1 97 ? 13.737 -4.209 -20.202 1.00 98.25 97 PHE A N 1
ATOM 713 C CA . PHE A 1 97 ? 14.221 -4.016 -18.830 1.00 98.25 97 PHE A CA 1
ATOM 714 C C . PHE A 1 97 ? 13.702 -2.716 -18.221 1.00 98.25 97 PHE A C 1
ATOM 716 O O . PHE A 1 97 ? 13.254 -2.721 -17.076 1.00 98.25 97 PHE A O 1
ATOM 723 N N . ARG A 1 98 ? 13.704 -1.620 -18.989 1.00 97.75 98 ARG A N 1
ATOM 724 C CA . ARG A 1 98 ? 13.139 -0.340 -18.541 1.00 97.75 98 ARG A CA 1
ATOM 725 C C . ARG A 1 98 ? 11.649 -0.458 -18.239 1.00 97.75 98 ARG A C 1
ATOM 727 O O . ARG A 1 98 ? 11.224 -0.020 -17.175 1.00 97.75 98 ARG A O 1
ATOM 734 N N . ILE A 1 99 ? 10.875 -1.088 -19.125 1.00 98.25 99 ILE A N 1
ATOM 735 C CA . ILE A 1 99 ? 9.434 -1.305 -18.923 1.00 98.25 99 ILE A CA 1
ATOM 736 C C . ILE A 1 99 ? 9.195 -2.148 -17.668 1.00 98.25 99 ILE A C 1
ATOM 738 O O . ILE A 1 99 ? 8.462 -1.719 -16.784 1.00 98.25 99 ILE A O 1
ATOM 742 N N . LYS A 1 100 ? 9.870 -3.295 -17.542 1.00 98.31 100 LYS A N 1
ATOM 743 C CA . LYS A 1 100 ? 9.717 -4.201 -16.395 1.00 98.31 100 LYS A CA 1
ATOM 744 C C . LYS A 1 100 ? 10.127 -3.547 -15.076 1.00 98.31 100 LYS A C 1
ATOM 746 O O . LYS A 1 100 ? 9.499 -3.779 -14.045 1.00 98.31 100 LYS A O 1
ATOM 751 N N . LYS A 1 101 ? 11.179 -2.724 -15.091 1.00 98.44 101 LYS A N 1
ATOM 752 C CA . LYS A 1 101 ? 11.604 -1.949 -13.921 1.00 98.44 101 LYS A CA 1
ATOM 753 C C . LYS A 1 101 ? 10.530 -0.937 -13.524 1.00 98.44 101 LYS A C 1
ATOM 755 O O . LYS A 1 101 ? 10.105 -0.935 -12.374 1.00 98.44 101 LYS A O 1
ATOM 760 N N . LYS A 1 102 ? 10.035 -0.162 -14.491 1.00 98.38 102 LYS A N 1
ATOM 761 C CA . LYS A 1 102 ? 8.969 0.821 -14.273 1.00 98.38 102 LYS A CA 1
ATOM 762 C C . LYS A 1 102 ? 7.675 0.171 -13.781 1.00 98.38 102 LYS A C 1
ATOM 764 O O . LYS A 1 102 ? 6.999 0.717 -12.921 1.00 98.38 102 LYS A O 1
ATOM 769 N N . GLU A 1 103 ? 7.328 -1.002 -14.301 1.00 98.00 103 GLU A N 1
ATOM 770 C CA . GLU A 1 103 ? 6.159 -1.760 -13.857 1.00 98.00 103 GLU A CA 1
ATOM 771 C C . GLU A 1 103 ? 6.310 -2.247 -12.416 1.00 98.00 103 GLU A C 1
ATOM 773 O O . GLU A 1 103 ? 5.383 -2.102 -11.624 1.00 98.00 103 GLU A O 1
ATOM 778 N N . ARG A 1 104 ? 7.487 -2.764 -12.047 1.00 97.62 104 ARG A N 1
ATOM 779 C CA . ARG A 1 104 ? 7.773 -3.156 -10.663 1.00 97.62 104 ARG A CA 1
ATOM 780 C C . ARG A 1 104 ? 7.655 -1.969 -9.709 1.00 97.62 104 ARG A C 1
ATOM 782 O O . ARG A 1 104 ? 7.025 -2.109 -8.665 1.00 97.62 104 ARG A O 1
ATOM 789 N N . GLU A 1 105 ? 8.244 -0.829 -10.063 1.00 98.06 105 GLU A N 1
ATOM 790 C CA . GLU A 1 105 ? 8.148 0.411 -9.281 1.00 98.06 105 GLU A CA 1
ATOM 791 C C . GLU A 1 105 ? 6.683 0.856 -9.149 1.00 98.06 105 GLU A C 1
ATOM 793 O O . GLU A 1 105 ? 6.197 1.042 -8.037 1.00 98.06 105 GLU A O 1
ATOM 798 N N . LYS A 1 106 ? 5.924 0.877 -10.253 1.00 97.94 106 LYS A N 1
ATOM 799 C CA . LYS A 1 106 ? 4.489 1.201 -10.245 1.00 97.94 106 LYS A CA 1
ATOM 800 C C . LYS A 1 106 ? 3.665 0.236 -9.385 1.00 97.94 106 LYS A C 1
ATOM 802 O O . LYS A 1 106 ? 2.756 0.670 -8.680 1.00 97.94 106 LYS A O 1
ATOM 807 N N . ASN A 1 107 ? 3.940 -1.067 -9.450 1.00 96.94 107 ASN A N 1
ATOM 808 C CA . ASN A 1 107 ? 3.251 -2.058 -8.628 1.00 96.94 107 ASN A CA 1
ATOM 809 C C . ASN A 1 107 ? 3.563 -1.852 -7.144 1.00 96.94 107 ASN A C 1
ATOM 811 O O . ASN A 1 107 ? 2.657 -1.916 -6.322 1.00 96.94 107 ASN A O 1
ATOM 815 N N . MET A 1 108 ? 4.819 -1.551 -6.807 1.00 96.38 108 MET A N 1
ATOM 816 C CA . MET A 1 108 ? 5.208 -1.214 -5.439 1.00 96.38 108 MET A CA 1
ATOM 817 C C . MET A 1 108 ? 4.448 0.018 -4.939 1.00 96.38 108 MET A C 1
ATOM 819 O O . MET A 1 108 ? 3.829 -0.035 -3.881 1.00 96.38 108 MET A O 1
ATOM 823 N N . GLU A 1 109 ? 4.418 1.097 -5.725 1.00 97.56 109 GLU A N 1
ATOM 824 C CA . GLU A 1 109 ? 3.648 2.297 -5.386 1.00 97.56 109 GLU A CA 1
ATOM 825 C C . GLU A 1 109 ? 2.159 1.998 -5.197 1.00 97.56 109 GLU A C 1
ATOM 827 O O . GLU A 1 109 ? 1.522 2.550 -4.303 1.00 97.56 109 GLU A O 1
ATOM 832 N N . ARG A 1 110 ? 1.582 1.132 -6.039 1.00 97.81 110 ARG A N 1
ATOM 833 C CA . ARG A 1 110 ? 0.185 0.715 -5.905 1.00 97.81 110 ARG A CA 1
ATOM 834 C C . ARG A 1 110 ? -0.039 -0.035 -4.597 1.00 97.81 110 ARG A C 1
ATOM 836 O O . ARG A 1 110 ? -0.938 0.341 -3.858 1.00 97.81 110 ARG A O 1
ATOM 843 N N . THR A 1 111 ? 0.793 -1.027 -4.285 1.00 96.88 111 THR A N 1
ATOM 844 C CA . THR A 1 111 ? 0.690 -1.783 -3.031 1.00 96.88 111 THR A CA 1
ATOM 845 C C . THR A 1 111 ? 0.794 -0.865 -1.820 1.00 96.88 111 THR A C 1
ATOM 847 O O . THR A 1 111 ? -0.001 -0.996 -0.895 1.00 96.88 111 THR A O 1
ATOM 850 N N . VAL A 1 112 ? 1.726 0.092 -1.834 1.00 97.38 112 VAL A N 1
ATOM 851 C CA . VAL A 1 112 ? 1.854 1.080 -0.755 1.00 97.38 112 VAL A CA 1
ATOM 852 C C . VAL A 1 112 ? 0.564 1.887 -0.612 1.00 97.38 112 VAL A C 1
ATOM 854 O O . VAL A 1 112 ? 0.014 1.934 0.484 1.00 97.38 112 VAL A O 1
ATOM 857 N N . ARG A 1 113 ? 0.027 2.452 -1.705 1.00 97.56 113 ARG A N 1
ATOM 858 C CA . ARG A 1 113 ? -1.245 3.198 -1.664 1.00 97.56 113 ARG A CA 1
ATOM 859 C C . ARG A 1 113 ? -2.397 2.344 -1.132 1.00 97.56 113 ARG A C 1
ATOM 861 O O . ARG A 1 113 ? -3.133 2.804 -0.265 1.00 97.56 113 ARG A O 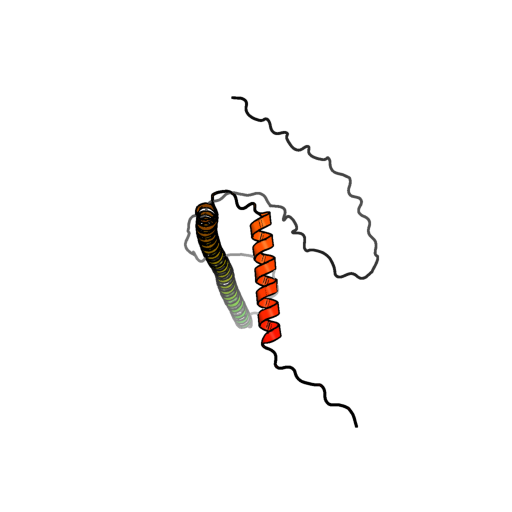1
ATOM 868 N N . ASP A 1 114 ? -2.536 1.113 -1.618 1.00 97.75 114 ASP A N 1
ATOM 869 C CA . ASP A 1 114 ? -3.625 0.212 -1.233 1.00 97.75 114 ASP A CA 1
ATOM 870 C C . ASP A 1 114 ? -3.540 -0.166 0.258 1.00 97.75 114 ASP A C 1
ATOM 872 O O . ASP A 1 114 ? -4.559 -0.204 0.949 1.00 97.75 114 ASP A O 1
ATOM 876 N N . VAL A 1 115 ? -2.334 -0.415 0.781 1.00 97.38 115 VAL A N 1
ATOM 877 C CA . VAL A 1 115 ? -2.120 -0.707 2.208 1.00 97.38 115 VAL A CA 1
ATOM 878 C C . VAL A 1 115 ? -2.382 0.526 3.067 1.00 97.38 115 VAL A C 1
ATOM 880 O O . VAL A 1 115 ? -3.085 0.415 4.069 1.00 97.38 115 VAL A O 1
ATOM 883 N N . THR A 1 116 ? -1.893 1.704 2.674 1.00 97.62 116 THR A N 1
ATOM 884 C CA . THR A 1 116 ? -2.164 2.956 3.396 1.00 97.62 116 THR A CA 1
ATOM 885 C C . THR A 1 116 ? -3.659 3.271 3.431 1.00 97.62 116 THR A C 1
ATOM 887 O O . THR A 1 116 ? -4.175 3.632 4.484 1.00 97.62 116 THR A O 1
ATOM 890 N N . ALA A 1 117 ? -4.376 3.080 2.320 1.00 97.81 117 ALA A N 1
ATOM 891 C CA . ALA A 1 117 ? -5.821 3.289 2.263 1.00 97.81 117 ALA A CA 1
ATOM 892 C C . ALA A 1 117 ? -6.578 2.330 3.195 1.00 97.81 117 ALA A C 1
ATOM 894 O O . ALA A 1 117 ? -7.482 2.752 3.915 1.00 97.81 117 ALA A O 1
ATOM 895 N N . LYS A 1 118 ? -6.185 1.049 3.230 1.00 97.88 118 LYS A N 1
ATOM 896 C CA . LYS A 1 118 ? -6.748 0.075 4.177 1.00 97.88 118 LYS A CA 1
ATOM 897 C C . LYS A 1 118 ? -6.459 0.460 5.620 1.00 97.88 118 LYS A C 1
ATOM 899 O O . LYS A 1 118 ? -7.359 0.369 6.446 1.00 97.88 118 LYS A O 1
ATOM 904 N N . ASN A 1 119 ? -5.236 0.899 5.912 1.00 97.44 119 ASN A N 1
ATOM 905 C CA . ASN A 1 119 ? -4.876 1.323 7.256 1.00 97.44 119 ASN A CA 1
ATOM 906 C C . ASN A 1 119 ? -5.724 2.525 7.699 1.00 97.44 119 ASN A C 1
ATOM 908 O O . ASN A 1 119 ? -6.361 2.461 8.741 1.00 97.44 119 ASN A O 1
ATOM 912 N N . ALA A 1 120 ? -5.861 3.547 6.849 1.00 97.62 120 ALA A N 1
ATOM 913 C CA . ALA A 1 120 ? -6.711 4.705 7.128 1.00 97.62 120 ALA A CA 1
ATOM 914 C C . ALA A 1 120 ? -8.188 4.320 7.352 1.00 97.62 120 ALA A C 1
ATOM 916 O O . ALA A 1 120 ? -8.843 4.843 8.252 1.00 97.62 120 ALA A O 1
ATOM 917 N N . ALA A 1 121 ? -8.723 3.378 6.566 1.00 97.38 121 ALA A N 1
ATOM 918 C CA . ALA A 1 121 ? -10.090 2.886 6.747 1.00 97.38 121 ALA A CA 1
ATOM 919 C C . ALA A 1 121 ? -10.271 2.124 8.074 1.00 97.38 121 ALA A C 1
ATOM 921 O O . AL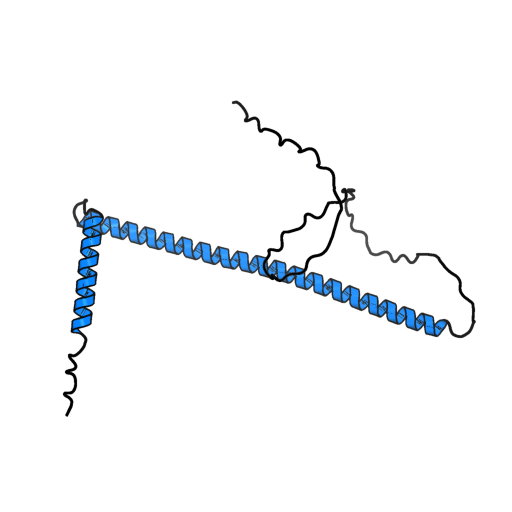A A 1 121 ? -11.286 2.292 8.751 1.00 97.38 121 ALA A O 1
ATOM 922 N N . LEU A 1 122 ? -9.292 1.299 8.457 1.00 98.00 122 LEU A N 1
ATOM 923 C CA . LEU A 1 122 ? -9.308 0.572 9.727 1.00 98.00 122 LEU A CA 1
ATOM 924 C C . LEU A 1 122 ? -9.173 1.522 10.919 1.00 98.00 122 LEU A C 1
ATOM 926 O O . LEU A 1 122 ? -9.949 1.408 11.863 1.00 98.00 122 LEU A O 1
ATOM 930 N N . GLU A 1 123 ? -8.265 2.494 10.855 1.00 96.88 123 GLU A N 1
ATOM 931 C CA . GLU A 1 123 ? -8.111 3.544 11.867 1.00 96.88 123 GLU A CA 1
ATOM 932 C C . GLU A 1 123 ? -9.409 4.349 12.036 1.00 96.88 123 GLU A C 1
ATOM 934 O O . GLU A 1 123 ? -9.852 4.586 13.159 1.00 96.88 123 GLU A O 1
ATOM 939 N N . ALA A 1 124 ? -10.084 4.711 10.939 1.00 97.62 124 ALA A N 1
ATOM 940 C CA . ALA A 1 124 ? -11.384 5.378 10.998 1.00 97.62 124 ALA A CA 1
ATOM 941 C C . ALA A 1 124 ? -12.454 4.504 11.674 1.00 97.62 124 ALA A C 1
ATOM 943 O O . ALA A 1 124 ? -13.228 4.999 12.496 1.00 97.62 124 ALA A O 1
ATOM 944 N N . ARG A 1 125 ? -12.482 3.197 11.376 1.00 97.00 125 ARG A N 1
ATOM 945 C CA . ARG A 1 125 ? -13.436 2.267 11.994 1.00 97.00 125 ARG A CA 1
ATOM 946 C C . ARG A 1 125 ? -13.158 2.056 13.480 1.00 97.00 125 ARG A C 1
ATOM 948 O O . ARG A 1 125 ? -14.109 1.987 14.253 1.00 97.00 125 ARG A O 1
ATOM 955 N N . ILE A 1 126 ? -11.888 1.975 13.876 1.00 97.31 126 ILE A N 1
ATOM 956 C CA . ILE A 1 126 ? -11.479 1.911 15.284 1.00 97.31 126 ILE A CA 1
ATOM 957 C C . ILE A 1 126 ? -11.957 3.166 16.006 1.00 97.31 126 ILE A C 1
ATOM 959 O O . ILE A 1 126 ? -12.684 3.042 16.982 1.00 97.31 126 ILE A O 1
ATOM 963 N N . ASN A 1 127 ? -11.653 4.356 15.482 1.00 96.25 127 ASN A N 1
ATOM 964 C CA . ASN A 1 127 ? -12.094 5.615 16.084 1.00 96.25 127 ASN A CA 1
ATOM 965 C C . ASN A 1 127 ? -13.621 5.681 16.226 1.00 96.25 127 ASN A C 1
ATOM 967 O O . ASN A 1 127 ? -14.124 6.044 17.286 1.00 96.25 127 ASN A O 1
ATOM 971 N N . GLN A 1 128 ? -14.366 5.273 15.194 1.00 96.25 128 GLN A N 1
ATOM 972 C CA . GLN A 1 128 ? -15.824 5.198 15.264 1.00 96.25 128 GLN A CA 1
ATOM 973 C C . GLN A 1 128 ? -16.288 4.265 16.394 1.00 96.25 128 GLN A C 1
ATOM 975 O O . GLN A 1 128 ? -17.102 4.664 17.222 1.00 96.25 128 GLN A O 1
ATOM 980 N N . LEU A 1 129 ? -15.761 3.040 16.453 1.00 97.06 129 LEU A N 1
ATOM 981 C CA . LEU A 1 129 ? -16.134 2.063 17.478 1.00 97.06 129 LEU A CA 1
ATOM 982 C C . LEU A 1 129 ? -15.705 2.498 18.882 1.00 97.06 129 LEU A C 1
ATOM 984 O O . LEU A 1 129 ? -16.399 2.207 19.852 1.00 97.06 129 LEU A O 1
ATOM 988 N N . GLU A 1 130 ? -14.578 3.188 19.020 1.00 95.12 130 GLU A N 1
ATOM 989 C CA . GLU A 1 130 ? -14.137 3.759 20.288 1.00 95.12 130 GLU A CA 1
ATOM 990 C C . GLU A 1 130 ? -15.067 4.880 20.749 1.00 95.12 130 GLU A C 1
ATOM 992 O O . GLU A 1 130 ? -15.416 4.929 21.927 1.00 95.12 130 GLU A O 1
ATOM 997 N N . MET A 1 131 ? -15.507 5.752 19.840 1.00 94.88 131 MET A N 1
ATOM 998 C CA . MET A 1 131 ? -16.485 6.799 20.140 1.00 94.88 131 MET A CA 1
ATOM 999 C C . MET A 1 131 ? -17.843 6.206 20.520 1.00 94.88 131 MET A C 1
ATOM 1001 O O . MET A 1 131 ? -18.414 6.609 21.531 1.00 94.88 131 MET A O 1
ATOM 1005 N N . GLU A 1 132 ? -18.333 5.223 19.761 1.00 94.12 132 GLU A N 1
ATOM 1006 C CA . GLU A 1 132 ? -19.573 4.504 20.066 1.00 94.12 132 GLU A CA 1
ATOM 1007 C C . GLU A 1 132 ? -19.474 3.803 21.427 1.00 94.12 132 GLU A C 1
ATOM 1009 O O . GLU A 1 132 ? -20.349 3.975 22.271 1.00 94.12 132 GLU A O 1
ATOM 1014 N N . ASN A 1 133 ? -18.375 3.095 21.703 1.00 92.38 133 ASN A N 1
ATOM 1015 C CA . ASN A 1 133 ? -18.152 2.466 23.005 1.00 92.38 133 ASN A CA 1
ATOM 1016 C C . ASN A 1 133 ? -18.085 3.483 24.140 1.00 92.38 133 ASN A C 1
ATOM 1018 O O . ASN A 1 133 ? -18.652 3.237 25.199 1.00 92.38 133 ASN A O 1
ATOM 1022 N N . ARG A 1 134 ? -17.400 4.616 23.953 1.00 91.75 134 ARG A N 1
ATOM 1023 C CA . ARG A 1 134 ? -17.368 5.690 24.956 1.00 91.75 134 ARG A CA 1
ATOM 1024 C C . ARG A 1 134 ? -18.770 6.229 25.210 1.00 91.75 134 ARG A C 1
ATOM 1026 O O . ARG A 1 134 ? -19.150 6.372 26.366 1.00 91.75 134 ARG A O 1
ATOM 1033 N N . TRP A 1 135 ? -19.550 6.473 24.158 1.00 90.75 135 TRP A N 1
ATOM 1034 C CA . TRP A 1 135 ? -20.918 6.964 24.294 1.00 90.75 135 TRP A CA 1
ATOM 1035 C C . TRP A 1 135 ? -21.819 5.962 25.023 1.00 90.75 135 TRP A C 1
ATOM 1037 O O . TRP A 1 135 ? -22.525 6.341 25.955 1.00 90.75 135 TRP A O 1
ATOM 1047 N N . LEU A 1 136 ? -21.735 4.676 24.674 1.00 88.88 136 LEU A N 1
ATOM 1048 C CA . LEU A 1 136 ? -22.490 3.611 25.334 1.00 88.88 136 LEU A CA 1
ATOM 1049 C C . LEU A 1 136 ? -22.068 3.422 26.793 1.00 88.88 136 LEU A C 1
ATOM 1051 O O . LEU A 1 136 ? -22.930 3.298 27.660 1.00 88.88 136 LEU A O 1
ATOM 1055 N N . LYS A 1 137 ? -20.761 3.433 27.082 1.00 87.31 137 LYS A N 1
ATOM 1056 C CA . LYS A 1 137 ? -20.242 3.363 28.454 1.00 87.31 137 LYS A CA 1
ATOM 1057 C C . LYS A 1 137 ? -20.771 4.519 29.288 1.00 87.31 137 LYS A C 1
ATOM 1059 O O . LYS A 1 137 ? -21.361 4.257 30.327 1.00 87.31 137 LYS A O 1
ATOM 1064 N N . ASN A 1 138 ? -20.639 5.753 28.798 1.00 85.38 138 ASN A N 1
ATOM 1065 C CA . ASN A 1 138 ? -21.138 6.941 29.489 1.00 85.38 138 ASN A CA 1
ATOM 1066 C C . ASN A 1 138 ? -22.645 6.833 29.754 1.00 85.38 138 ASN A C 1
ATOM 1068 O O . ASN A 1 138 ? -23.080 7.036 30.884 1.00 85.38 138 ASN A O 1
ATOM 1072 N N . LEU A 1 139 ? -23.430 6.417 28.753 1.00 85.81 139 LEU A N 1
ATOM 1073 C CA . LEU A 1 139 ? -24.875 6.233 28.890 1.00 85.81 139 LEU A CA 1
ATOM 1074 C C . LEU A 1 139 ? -25.238 5.188 29.956 1.00 85.81 139 LEU A C 1
ATOM 1076 O O . LEU A 1 139 ? -26.160 5.401 30.740 1.00 85.81 139 LEU A O 1
ATOM 1080 N N . ILE A 1 140 ? -24.523 4.062 29.998 1.00 80.50 140 ILE A N 1
ATOM 1081 C CA . ILE A 1 140 ? -24.741 3.010 30.998 1.00 80.50 140 ILE A CA 1
ATOM 1082 C C . ILE A 1 140 ? -24.336 3.512 32.388 1.00 80.50 140 ILE A C 1
ATOM 1084 O O . ILE A 1 140 ? -25.087 3.345 33.343 1.00 80.50 140 ILE A O 1
ATOM 1088 N N . THR A 1 141 ? -23.186 4.172 32.521 1.00 76.25 141 THR A N 1
ATOM 1089 C CA . THR A 1 141 ? -22.709 4.668 33.818 1.00 76.25 141 THR A CA 1
ATOM 1090 C C . THR A 1 141 ? -23.571 5.800 34.376 1.00 76.25 141 THR A C 1
ATOM 1092 O O . THR A 1 141 ? -23.826 5.825 3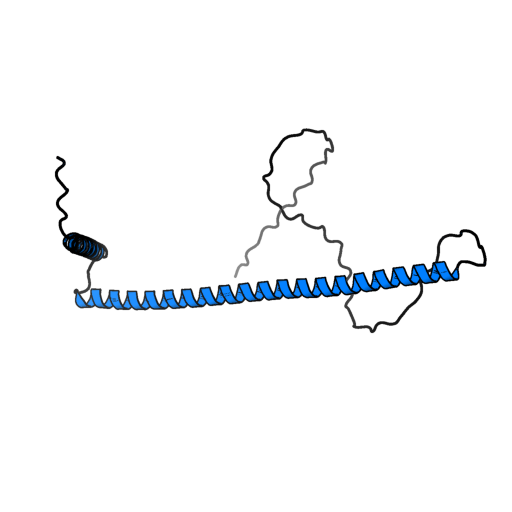5.577 1.00 76.25 141 THR A O 1
ATOM 1095 N N . GLU A 1 142 ? -24.073 6.708 33.534 1.00 67.75 142 GLU A N 1
ATOM 1096 C CA . GLU A 1 142 ? -24.950 7.808 33.954 1.00 67.75 142 GLU A CA 1
ATOM 1097 C C . GLU A 1 142 ? -26.349 7.303 34.327 1.00 67.75 142 GLU A C 1
ATOM 1099 O O . GLU A 1 142 ? -26.901 7.703 35.352 1.00 67.75 142 GLU A O 1
ATOM 1104 N N . LYS A 1 143 ? -26.913 6.370 33.547 1.00 62.81 143 LYS A N 1
ATOM 1105 C CA . LYS A 1 143 ? -28.246 5.806 33.813 1.00 62.81 143 LYS A CA 1
ATOM 1106 C C . LYS A 1 143 ? -28.271 4.867 35.027 1.00 62.81 143 LYS A C 1
ATOM 1108 O O . LYS A 1 143 ? -29.322 4.703 35.642 1.00 62.81 143 LYS A O 1
ATOM 1113 N N . ASN A 1 144 ? -27.138 4.269 35.394 1.00 60.66 144 ASN A N 1
ATOM 1114 C CA . ASN A 1 144 ? -27.030 3.330 36.513 1.00 60.66 144 ASN A CA 1
ATOM 1115 C C . ASN A 1 144 ? -26.369 3.921 37.775 1.00 60.66 144 ASN A C 1
ATOM 1117 O O . ASN A 1 144 ? -25.970 3.166 38.659 1.00 60.66 144 ASN A O 1
ATOM 1121 N N . GLY A 1 145 ? -26.279 5.249 37.900 1.00 55.12 145 GLY A N 1
ATOM 1122 C CA . GLY A 1 145 ? -25.859 5.883 39.154 1.00 55.12 145 GLY A CA 1
ATOM 1123 C C . GLY A 1 145 ? -24.356 5.800 39.446 1.00 55.12 145 GLY A C 1
ATOM 1124 O O . GLY A 1 145 ? -23.959 5.653 40.597 1.00 55.12 145 GLY A O 1
ATOM 1125 N N . GLY A 1 146 ? -23.513 5.909 38.417 1.00 55.81 146 GLY A N 1
ATOM 1126 C CA . GLY A 1 146 ? -22.107 6.306 38.552 1.00 55.81 146 GLY A CA 1
ATOM 1127 C C . GLY A 1 146 ? -21.093 5.233 38.959 1.00 55.81 146 GLY A C 1
ATOM 1128 O O . GLY A 1 146 ? -19.907 5.547 38.985 1.00 55.81 146 GLY A O 1
ATOM 1129 N N . ALA A 1 147 ? -21.489 3.987 39.246 1.00 55.66 147 ALA A N 1
ATOM 1130 C CA . ALA A 1 147 ? -20.533 2.972 39.708 1.00 55.66 147 ALA A CA 1
ATOM 1131 C C . ALA A 1 147 ? -20.944 1.519 39.407 1.00 55.66 147 ALA A C 1
ATOM 1133 O O . ALA A 1 147 ? -20.940 0.681 40.306 1.00 55.66 147 ALA A O 1
ATOM 1134 N N . ILE A 1 148 ? -21.272 1.177 38.154 1.00 58.69 148 ILE A N 1
ATOM 1135 C CA . ILE A 1 148 ? -21.226 -0.246 37.779 1.00 58.69 148 ILE A CA 1
ATOM 1136 C C . ILE A 1 148 ? -19.751 -0.609 37.588 1.00 58.69 148 ILE A C 1
ATOM 1138 O O . ILE A 1 148 ? -19.120 -0.147 36.638 1.00 58.69 148 ILE A O 1
ATOM 1142 N N . ALA A 1 149 ? -19.196 -1.401 38.506 1.00 61.91 149 ALA A N 1
ATOM 1143 C CA . ALA A 1 149 ? -17.838 -1.918 38.388 1.00 61.91 149 ALA A CA 1
ATOM 1144 C C . ALA A 1 149 ? -17.725 -2.844 37.163 1.00 61.91 149 ALA A C 1
ATOM 1146 O O . ALA A 1 149 ? -18.670 -3.565 36.840 1.00 61.91 149 ALA A O 1
ATOM 1147 N N . ASP A 1 150 ? -16.561 -2.879 36.506 1.00 60.19 150 ASP A N 1
ATOM 1148 C CA . ASP A 1 150 ? -16.334 -3.684 35.290 1.00 60.19 150 ASP A CA 1
ATOM 1149 C C . ASP A 1 150 ? -16.738 -5.171 35.452 1.00 60.19 150 ASP A C 1
ATOM 1151 O O . ASP A 1 150 ? -17.171 -5.812 34.493 1.00 60.19 150 ASP A O 1
ATOM 1155 N N . GLY A 1 151 ? -16.670 -5.710 36.678 1.00 63.16 151 GLY A N 1
ATOM 1156 C CA . GLY A 1 151 ? -17.102 -7.074 37.009 1.00 63.16 151 GLY A CA 1
ATOM 1157 C C . GLY A 1 151 ? -18.619 -7.310 36.951 1.00 63.16 151 GLY A C 1
ATOM 1158 O O . GLY A 1 151 ? -19.051 -8.389 36.547 1.00 63.16 151 GLY A O 1
ATOM 1159 N N . ASP A 1 152 ? -19.438 -6.306 37.273 1.00 68.12 152 ASP A N 1
ATOM 1160 C CA . ASP A 1 152 ? -20.903 -6.421 37.233 1.00 68.12 152 ASP A CA 1
ATOM 1161 C C . ASP A 1 152 ? -21.429 -6.407 35.791 1.00 68.12 152 ASP A C 1
ATOM 1163 O O . ASP A 1 152 ? -22.392 -7.106 35.464 1.00 68.12 152 ASP A O 1
ATOM 1167 N N . ILE A 1 153 ? -20.763 -5.670 34.894 1.00 69.75 153 ILE A N 1
ATOM 1168 C CA . ILE A 1 153 ? -21.080 -5.666 33.457 1.00 69.75 153 ILE A CA 1
ATOM 1169 C C . ILE A 1 153 ? -20.769 -7.032 32.837 1.00 69.75 153 ILE A C 1
ATOM 1171 O O . ILE A 1 153 ? -21.596 -7.566 32.094 1.00 69.75 153 ILE A O 1
ATOM 1175 N N . ALA A 1 154 ? -19.610 -7.616 33.160 1.00 72.12 154 ALA A N 1
ATOM 1176 C CA . ALA A 1 154 ? -19.234 -8.949 32.690 1.00 72.12 154 ALA A CA 1
ATOM 1177 C C . ALA A 1 154 ? -20.249 -10.013 33.148 1.00 72.12 154 ALA A C 1
ATOM 1179 O O . 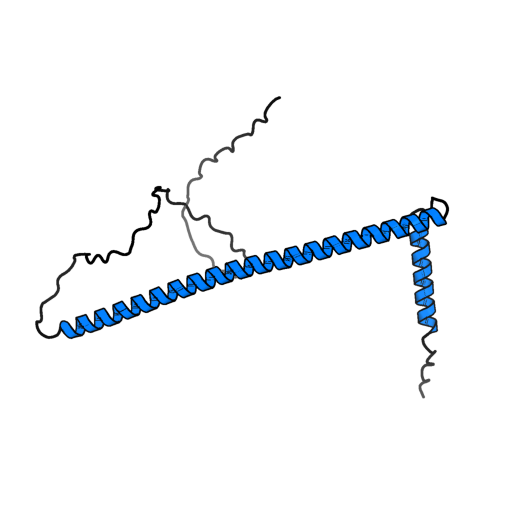ALA A 1 154 ? -20.760 -10.777 32.327 1.00 72.12 154 ALA A O 1
ATOM 1180 N N . GLY A 1 155 ? -20.650 -9.974 34.424 1.00 75.88 155 GLY A N 1
ATOM 1181 C CA . GLY A 1 155 ? -21.679 -10.868 34.959 1.00 75.88 155 GLY A CA 1
ATOM 1182 C C . GLY A 1 155 ? -23.057 -10.691 34.305 1.00 75.88 155 GLY A C 1
ATOM 1183 O O . GLY A 1 155 ? -23.790 -11.668 34.129 1.00 75.88 155 GLY A O 1
ATOM 1184 N N . MET A 1 156 ? -23.424 -9.471 33.897 1.00 74.88 156 MET A N 1
ATOM 1185 C CA . MET A 1 156 ? -24.667 -9.212 33.158 1.00 74.88 156 MET A CA 1
ATOM 1186 C C . MET A 1 156 ? -24.628 -9.816 31.741 1.00 74.88 156 MET A C 1
ATOM 1188 O O . MET A 1 156 ? -25.633 -10.354 31.268 1.00 74.88 156 MET A O 1
ATOM 1192 N N . PHE A 1 157 ? -23.468 -9.774 31.076 1.00 77.06 157 PHE A N 1
ATOM 1193 C CA . PHE A 1 157 ? -23.258 -10.360 29.748 1.00 77.06 157 PHE A CA 1
ATOM 1194 C C . PHE A 1 157 ? -23.314 -11.891 29.756 1.00 77.06 157 PHE A C 1
ATOM 1196 O O . PHE A 1 157 ? -23.953 -12.473 28.877 1.00 77.06 157 PHE A O 1
ATOM 1203 N N . ASP A 1 158 ? -22.716 -12.545 30.753 1.00 81.44 158 ASP A N 1
ATOM 1204 C CA . ASP A 1 158 ? -22.776 -14.006 30.892 1.00 81.44 158 ASP A CA 1
ATOM 1205 C C . ASP A 1 158 ? -24.216 -14.489 31.101 1.00 81.44 158 ASP A C 1
ATOM 1207 O O . ASP A 1 158 ? -24.664 -15.447 30.465 1.00 81.44 158 ASP A O 1
ATOM 1211 N N . LYS A 1 159 ? -24.995 -13.757 31.910 1.00 78.25 159 LYS A N 1
ATOM 1212 C CA . LYS A 1 159 ? -26.433 -14.013 32.078 1.00 78.25 159 LYS A CA 1
ATOM 1213 C C . LYS A 1 159 ? -27.206 -13.829 30.772 1.00 78.25 159 LYS A C 1
ATOM 1215 O O . LYS A 1 159 ? -28.062 -14.656 30.452 1.00 78.25 159 LYS A O 1
ATOM 1220 N N . TYR A 1 160 ? -26.909 -12.784 29.998 1.00 78.56 160 TYR A N 1
ATOM 1221 C CA . TYR A 1 160 ? -27.554 -12.550 28.704 1.00 78.56 160 TYR A CA 1
ATOM 1222 C C . TYR A 1 160 ? -27.230 -13.657 27.692 1.00 78.56 160 TYR A C 1
ATOM 1224 O O . TYR A 1 160 ? -28.129 -14.156 27.012 1.00 78.56 160 TYR A O 1
ATOM 1232 N N . ARG A 1 161 ? -25.969 -14.100 27.626 1.00 82.94 161 ARG A N 1
ATOM 1233 C CA . ARG A 1 161 ? -25.552 -15.219 26.772 1.00 82.94 161 ARG A CA 1
ATOM 1234 C C . ARG A 1 161 ? -26.244 -16.520 27.153 1.00 82.94 161 ARG A C 1
ATOM 1236 O O . ARG A 1 161 ? -26.855 -17.132 26.283 1.00 82.94 161 ARG A O 1
ATOM 1243 N N . ALA A 1 162 ? -26.238 -16.885 28.433 1.00 80.62 162 ALA A N 1
ATOM 1244 C CA . ALA A 1 162 ? -26.922 -18.082 28.919 1.00 80.62 162 ALA A CA 1
ATOM 1245 C C . ALA A 1 162 ? -28.431 -18.045 28.612 1.00 80.62 162 ALA A C 1
ATOM 1247 O O . ALA A 1 162 ? -29.007 -19.036 28.169 1.00 80.62 162 ALA A O 1
ATOM 1248 N N . THR A 1 163 ? -29.066 -16.879 28.767 1.00 79.19 163 THR A N 1
ATOM 1249 C CA . THR A 1 163 ? -30.488 -16.689 28.435 1.00 79.19 163 THR A CA 1
ATOM 1250 C C . THR A 1 163 ? -30.742 -16.815 26.930 1.00 79.19 163 THR A C 1
ATOM 1252 O O . THR A 1 163 ? -31.734 -17.416 26.514 1.00 79.19 163 THR A O 1
ATOM 1255 N N . THR A 1 164 ? -29.840 -16.292 26.096 1.00 80.88 164 THR A N 1
ATOM 1256 C CA . THR A 1 164 ? -29.937 -16.371 24.629 1.00 80.88 164 THR A CA 1
ATOM 1257 C C . THR A 1 164 ? -29.743 -17.806 24.131 1.00 80.88 164 THR A C 1
ATOM 1259 O O . THR A 1 164 ? -30.488 -18.264 23.265 1.00 80.88 164 THR A O 1
ATOM 1262 N N . GLU A 1 165 ? -28.787 -18.537 24.706 1.00 77.19 165 GLU A N 1
ATOM 1263 C CA . GLU A 1 165 ? -28.503 -19.943 24.393 1.00 77.19 165 GLU A CA 1
ATOM 1264 C C . GLU A 1 165 ? -29.655 -20.863 24.850 1.00 77.19 165 GLU A C 1
ATOM 1266 O O . GLU A 1 165 ? -30.113 -21.707 24.077 1.00 77.19 165 GLU A O 1
ATOM 1271 N N . ALA A 1 166 ? -30.222 -20.634 26.041 1.00 74.81 166 ALA A N 1
ATOM 1272 C CA . ALA A 1 166 ? -31.410 -21.347 26.522 1.00 74.81 166 ALA A CA 1
ATOM 1273 C C . ALA A 1 166 ? -32.652 -21.072 25.652 1.00 74.81 166 ALA A C 1
ATOM 1275 O O . ALA A 1 166 ? -33.416 -21.983 25.328 1.00 74.81 166 ALA A O 1
ATOM 1276 N N . SER A 1 167 ? -32.822 -19.824 25.207 1.00 70.19 167 SER A N 1
ATOM 1277 C CA . SER A 1 167 ? -33.913 -19.437 24.303 1.00 70.19 167 SER A CA 1
ATOM 1278 C C . SER A 1 167 ? -33.760 -20.043 22.902 1.00 70.19 167 SER A C 1
ATOM 1280 O O . SER A 1 167 ? -34.761 -20.314 22.240 1.00 70.19 167 SER A O 1
ATOM 1282 N N . GLN A 1 168 ? -32.528 -20.291 22.439 1.00 66.00 168 GLN A N 1
ATOM 1283 C CA . GLN A 1 168 ? -32.274 -21.016 21.188 1.00 66.00 168 GLN A CA 1
ATOM 1284 C C . GLN A 1 168 ? -32.522 -22.523 21.321 1.00 66.00 168 GLN A C 1
ATOM 1286 O O . GLN A 1 168 ? -33.078 -23.115 20.397 1.00 66.00 168 GLN A O 1
ATOM 1291 N N . GLN A 1 169 ? -32.180 -23.141 22.456 1.00 61.47 169 GLN A N 1
ATOM 1292 C CA . GLN A 1 169 ? -32.442 -24.568 22.695 1.00 61.47 169 GLN A CA 1
ATOM 1293 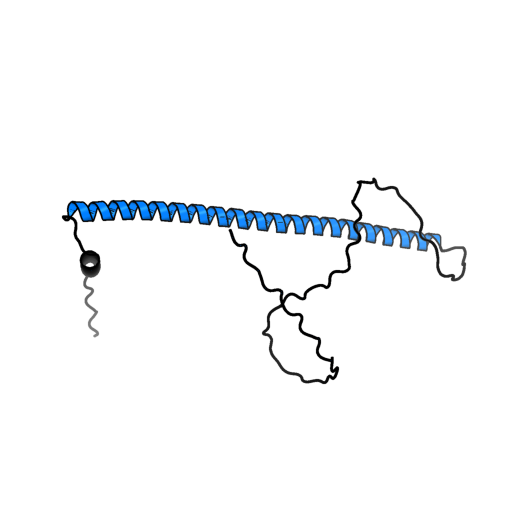C C . GLN A 1 169 ? -33.936 -24.898 22.789 1.00 61.47 169 GLN A C 1
ATOM 1295 O O . GLN A 1 169 ? -34.362 -25.927 22.272 1.00 61.47 169 GLN A O 1
ATOM 1300 N N . LEU A 1 170 ? -34.753 -24.003 23.352 1.00 59.38 170 LEU A N 1
ATOM 1301 C CA . LEU A 1 170 ? -36.215 -24.154 23.380 1.00 59.38 170 LEU A CA 1
ATOM 1302 C C . LEU A 1 170 ? -36.879 -24.034 21.995 1.00 59.38 170 LEU A C 1
ATOM 1304 O O . LEU A 1 170 ? -38.059 -24.348 21.855 1.00 59.38 170 LEU A O 1
ATOM 1308 N N . LYS A 1 171 ? -36.144 -23.594 20.962 1.00 61.12 171 LYS A N 1
ATOM 1309 C CA . LYS A 1 171 ? -36.655 -23.449 19.589 1.00 61.12 171 LYS A CA 1
ATOM 1310 C C . LYS A 1 171 ? -36.449 -24.699 18.719 1.00 61.12 171 LYS A C 1
ATOM 1312 O O . LYS A 1 171 ? -36.919 -24.720 17.582 1.00 61.12 171 LYS A O 1
ATOM 1317 N N . LEU A 1 172 ? -35.791 -25.744 19.226 1.00 54.78 172 LEU A N 1
ATOM 1318 C CA . LEU A 1 172 ? -35.691 -27.032 18.534 1.00 54.78 172 LEU A CA 1
ATOM 1319 C C . LEU A 1 172 ? -36.880 -27.929 18.926 1.00 54.78 172 LEU A C 1
ATOM 1321 O O . LEU A 1 172 ? -37.074 -28.184 20.115 1.00 54.78 172 LEU A O 1
ATOM 1325 N N . PRO A 1 173 ? -37.695 -28.416 17.968 1.00 59.75 173 PRO A N 1
ATOM 1326 C CA . PRO A 1 173 ? -38.775 -29.341 18.282 1.00 59.75 173 PRO A CA 1
ATOM 1327 C C . PRO A 1 173 ? -38.188 -30.650 18.819 1.00 59.75 173 PRO A C 1
ATOM 1329 O O . PRO A 1 173 ? -37.256 -31.211 18.245 1.00 59.75 173 PRO A O 1
ATOM 1332 N N . ASN A 1 174 ? -38.746 -31.122 19.932 1.00 60.03 174 ASN A N 1
ATOM 1333 C CA . ASN A 1 174 ? -38.386 -32.382 20.571 1.00 60.03 174 ASN A CA 1
ATOM 1334 C C . ASN A 1 174 ? -38.665 -33.551 19.606 1.00 60.03 174 ASN A C 1
ATOM 1336 O O . ASN A 1 174 ? -39.813 -33.969 19.446 1.00 60.03 174 ASN A O 1
ATOM 1340 N N . VAL A 1 175 ? -37.631 -34.048 18.922 1.00 60.94 175 VAL A N 1
ATOM 1341 C CA . VAL A 1 175 ? -37.720 -35.250 18.086 1.00 60.94 175 VAL A CA 1
ATOM 1342 C C . VAL A 1 175 ? -37.464 -36.458 18.981 1.00 60.94 175 VAL A C 1
ATOM 1344 O O . VAL A 1 175 ? -36.333 -36.731 19.379 1.00 60.94 175 VAL A O 1
ATOM 1347 N N . VAL A 1 176 ? -38.540 -37.174 19.304 1.00 66.44 176 VAL A N 1
ATOM 1348 C CA . VAL A 1 176 ? -38.496 -38.468 19.995 1.00 66.44 176 VAL A CA 1
ATOM 1349 C C . VAL A 1 176 ? -37.745 -39.475 19.108 1.00 66.44 176 VAL A C 1
ATOM 1351 O O . VAL A 1 176 ? -38.100 -39.612 17.935 1.00 66.44 176 VAL A O 1
ATOM 1354 N N . PRO A 1 177 ? -36.718 -40.185 19.613 1.00 63.19 177 PRO A N 1
ATOM 1355 C CA . PRO A 1 177 ? -35.973 -41.138 18.799 1.00 63.19 177 PRO A CA 1
ATOM 1356 C C . PRO A 1 177 ? -36.831 -42.379 18.490 1.00 63.19 177 PRO A C 1
ATOM 1358 O O . PRO A 1 177 ? -37.590 -42.830 19.357 1.00 63.19 177 PRO A O 1
ATOM 1361 N N . PRO A 1 178 ? -36.726 -42.961 17.280 1.00 62.00 178 PRO A N 1
ATOM 1362 C CA . PRO A 1 178 ? -37.504 -44.136 16.919 1.00 62.00 178 PRO A CA 1
ATOM 1363 C C . PRO A 1 178 ? -37.034 -45.342 17.737 1.00 62.00 178 PRO A C 1
ATOM 1365 O O . PRO A 1 178 ? -35.850 -45.680 17.779 1.00 62.00 178 PRO A O 1
ATOM 1368 N N . ARG A 1 179 ? -37.989 -45.988 18.409 1.00 58.75 179 ARG A N 1
ATOM 1369 C CA . ARG A 1 179 ? -37.781 -47.217 19.175 1.00 58.75 179 ARG A CA 1
ATOM 1370 C C . ARG A 1 179 ? -37.546 -48.366 18.193 1.00 58.75 179 ARG A C 1
ATOM 1372 O O . ARG A 1 179 ? -38.413 -48.649 17.373 1.00 58.75 179 ARG A O 1
ATOM 1379 N N . ALA A 1 180 ? -36.374 -48.988 18.281 1.00 60.12 180 ALA A N 1
ATOM 1380 C CA . ALA A 1 180 ? -36.004 -50.141 17.471 1.00 60.12 180 ALA A CA 1
ATOM 1381 C C . ALA A 1 180 ? -36.965 -51.317 17.726 1.00 60.12 180 ALA A C 1
ATOM 1383 O O . ALA A 1 180 ? -37.244 -51.644 18.885 1.00 60.12 180 ALA A O 1
ATOM 1384 N N . THR A 1 181 ? -37.456 -51.919 16.643 1.00 64.50 181 THR A N 1
ATOM 1385 C CA . THR A 1 181 ? -38.162 -53.210 16.610 1.00 64.50 181 THR A CA 1
ATOM 1386 C C . THR A 1 181 ? -37.337 -54.208 15.831 1.00 64.50 181 THR A C 1
ATOM 1388 O O . THR A 1 181 ? -36.871 -53.801 14.741 1.00 64.50 181 THR A O 1
#

Organism: NCBI:txid1955775

Radius of gyration: 39.67 Å; chains: 1; bounding box: 86×76×94 Å

Secondary structure (DSSP, 8-state):
--PPPPPPPPPPPPPPP----------------PPP-PPPPPP-------------------------TTSHHHHHHHHHHHHHHHHHHHHHHHHHHHHHHHHHHHHHHHHHHHHHHHHHHHHHHHHHHHHHHHHHHHHHHHHTTS---HHHHHHHHHHHHHHHHHHHHTTS---PPPPP-

pLDDT: mean 70.88, std 20.04, range [38.41, 98.44]